Protein AF-A0A838JBS8-F1 (afdb_monomer_lite)

Secondary structure (DSSP, 8-state):
-HHHHHHHHHTTT--HHHHHHHHHHHHHHHHHTTS----HHHHHHHHT--HHHHHHHHTTT-PPPPPP--S----HHHHHHS---TTS---TTSS-------PPP-

Structure (mmCIF, N/CA/C/O backbone):
data_AF-A0A838JBS8-F1
#
_entry.id   AF-A0A838JBS8-F1
#
loop_
_atom_site.group_PDB
_atom_site.id
_atom_site.type_symbol
_atom_site.label_atom_id
_atom_site.label_alt_id
_atom_site.label_comp_id
_atom_site.label_asym_id
_atom_site.label_entity_id
_atom_site.label_seq_id
_atom_site.pdbx_PDB_ins_code
_atom_site.Cartn_x
_atom_site.Cartn_y
_atom_site.Cartn_z
_atom_site.occupancy
_atom_site.B_iso_or_equiv
_atom_site.auth_seq_id
_atom_site.auth_comp_id
_atom_site.auth_asym_id
_atom_site.auth_atom_id
_atom_site.pdbx_PDB_model_num
ATOM 1 N N . MET A 1 1 ? 5.897 5.050 -13.327 1.00 56.44 1 MET A N 1
ATOM 2 C CA . MET A 1 1 ? 5.250 5.576 -12.100 1.00 56.44 1 MET A CA 1
ATOM 3 C C . MET A 1 1 ? 4.052 4.725 -11.682 1.00 56.44 1 MET A C 1
ATOM 5 O O . MET A 1 1 ? 3.853 4.548 -10.486 1.00 56.44 1 MET A O 1
ATOM 9 N N . ASP A 1 2 ? 3.336 4.108 -12.627 1.00 79.56 2 ASP A N 1
ATOM 10 C CA . ASP A 1 2 ? 2.157 3.279 -12.328 1.00 79.56 2 ASP A CA 1
ATOM 11 C C . ASP A 1 2 ? 2.446 2.028 -11.494 1.00 79.56 2 ASP A C 1
ATOM 13 O O . ASP A 1 2 ? 1.646 1.683 -10.632 1.00 79.56 2 ASP A O 1
ATOM 17 N N . ALA A 1 3 ? 3.604 1.385 -11.669 1.00 90.00 3 ALA A N 1
ATOM 18 C CA . ALA A 1 3 ? 3.947 0.167 -10.930 1.00 90.00 3 ALA A CA 1
ATOM 19 C C . ALA A 1 3 ? 3.957 0.350 -9.398 1.00 90.00 3 ALA A C 1
ATOM 21 O O . ALA A 1 3 ? 3.448 -0.500 -8.670 1.00 90.00 3 ALA A O 1
ATOM 22 N N . LEU A 1 4 ? 4.477 1.481 -8.897 1.00 92.12 4 LEU A N 1
ATOM 23 C CA . LEU A 1 4 ? 4.472 1.782 -7.460 1.00 92.12 4 LEU A CA 1
ATOM 24 C C . LEU A 1 4 ? 3.041 1.971 -6.939 1.00 92.12 4 LEU A C 1
ATOM 26 O O . LEU A 1 4 ? 2.705 1.494 -5.858 1.00 92.12 4 LEU A O 1
ATOM 30 N N . VAL A 1 5 ? 2.194 2.652 -7.714 1.00 92.00 5 VAL A N 1
ATOM 31 C CA . VAL A 1 5 ? 0.784 2.883 -7.374 1.00 92.00 5 VAL A CA 1
ATOM 32 C C . VAL A 1 5 ? -0.001 1.570 -7.404 1.00 92.00 5 VAL A C 1
ATOM 34 O O . VAL A 1 5 ? -0.803 1.329 -6.507 1.00 92.00 5 VAL A O 1
ATOM 37 N N . GLN A 1 6 ? 0.254 0.699 -8.382 1.00 92.00 6 GLN A N 1
ATOM 38 C CA . GLN A 1 6 ? -0.362 -0.626 -8.483 1.00 92.00 6 GLN A CA 1
ATOM 39 C C . GLN A 1 6 ? 0.015 -1.514 -7.294 1.00 92.00 6 GLN A C 1
ATOM 41 O O . GLN A 1 6 ? -0.877 -2.029 -6.622 1.00 92.00 6 GLN A O 1
ATOM 46 N N . ALA A 1 7 ? 1.306 -1.613 -6.960 1.00 92.31 7 ALA A N 1
ATOM 47 C CA . ALA A 1 7 ? 1.761 -2.353 -5.782 1.00 92.31 7 ALA A CA 1
ATOM 48 C C . ALA A 1 7 ? 1.168 -1.775 -4.483 1.00 92.31 7 ALA A C 1
ATOM 50 O O . ALA A 1 7 ? 0.698 -2.505 -3.611 1.00 92.31 7 ALA A O 1
ATOM 51 N N . TRP A 1 8 ? 1.113 -0.448 -4.358 1.00 93.06 8 TRP A N 1
ATOM 52 C CA . TRP A 1 8 ? 0.511 0.207 -3.198 1.00 93.06 8 TRP A CA 1
ATOM 53 C C . TRP A 1 8 ? -1.001 -0.048 -3.084 1.00 93.06 8 TRP A C 1
ATOM 55 O O . TRP A 1 8 ? -1.499 -0.288 -1.982 1.00 93.06 8 TRP A O 1
ATOM 65 N N . ASN A 1 9 ? -1.727 -0.054 -4.205 1.00 91.00 9 ASN A N 1
ATOM 66 C CA . ASN A 1 9 ? -3.148 -0.403 -4.252 1.00 91.00 9 ASN A CA 1
ATOM 67 C C . ASN A 1 9 ? -3.385 -1.874 -3.888 1.00 91.00 9 ASN A C 1
ATOM 69 O O . ASN A 1 9 ? -4.268 -2.146 -3.079 1.00 91.00 9 ASN A O 1
ATOM 73 N N . ALA A 1 10 ? -2.566 -2.795 -4.406 1.00 90.88 10 ALA A N 1
ATOM 74 C CA . ALA A 1 10 ? -2.623 -4.215 -4.056 1.00 90.88 10 ALA A CA 1
ATOM 75 C C . ALA A 1 10 ? -2.378 -4.457 -2.554 1.00 90.88 10 ALA A C 1
ATOM 77 O O . ALA A 1 10 ? -2.952 -5.367 -1.965 1.00 90.88 10 ALA A O 1
ATOM 78 N N . ASN A 1 11 ? -1.589 -3.596 -1.901 1.00 89.56 11 ASN A N 1
ATOM 79 C CA . ASN A 1 11 ? -1.373 -3.613 -0.452 1.00 89.56 11 ASN A CA 1
ATOM 80 C C . ASN A 1 11 ? -2.366 -2.724 0.330 1.00 89.56 11 ASN A C 1
ATOM 82 O O . ASN A 1 11 ? -2.017 -2.144 1.364 1.00 89.56 11 ASN A O 1
ATOM 86 N N . ASN A 1 12 ? -3.599 -2.560 -0.161 1.00 88.19 12 ASN A N 1
ATOM 87 C CA . ASN A 1 12 ? -4.674 -1.809 0.504 1.00 88.19 12 ASN A CA 1
ATOM 88 C C . ASN A 1 12 ? -4.308 -0.368 0.891 1.00 88.19 12 ASN A C 1
ATOM 90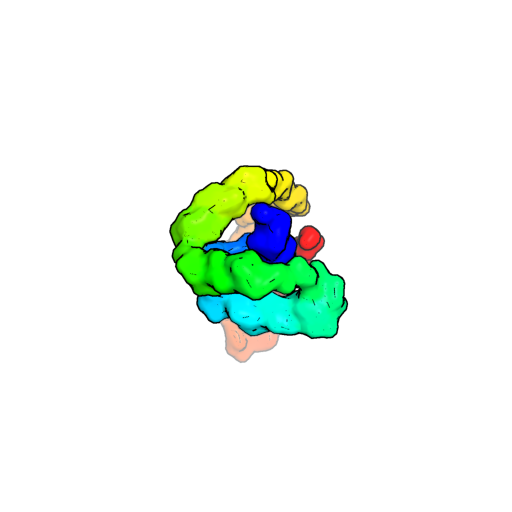 O O . ASN A 1 12 ? -4.825 0.180 1.868 1.00 88.19 12 ASN A O 1
ATOM 94 N N . ARG A 1 13 ? -3.399 0.261 0.138 1.00 86.25 13 ARG A N 1
ATOM 95 C CA . ARG A 1 13 ? -2.934 1.632 0.376 1.00 86.25 13 ARG A CA 1
ATOM 96 C C . ARG A 1 13 ? -2.332 1.856 1.774 1.00 86.25 13 ARG A C 1
ATOM 98 O O . ARG A 1 13 ? -2.379 2.974 2.295 1.00 86.25 13 ARG A O 1
ATOM 105 N N . LYS A 1 14 ? -1.735 0.820 2.384 1.00 84.94 14 LYS A N 1
ATOM 106 C CA . LYS A 1 14 ? -1.025 0.917 3.676 1.00 84.94 14 LYS A CA 1
ATOM 107 C C . LYS A 1 14 ? 0.124 1.934 3.632 1.00 84.94 14 LYS A C 1
ATOM 109 O O . LYS A 1 14 ? 0.558 2.378 2.566 1.00 84.94 14 LYS A O 1
ATOM 114 N N . CYS A 1 15 ? 0.626 2.337 4.799 1.00 88.44 15 CYS A N 1
ATOM 115 C CA . CYS A 1 15 ? 1.742 3.278 4.872 1.00 88.44 15 CYS A CA 1
ATOM 116 C C . CYS A 1 15 ? 2.998 2.707 4.187 1.00 88.44 15 CYS A C 1
ATOM 118 O O . CYS A 1 15 ? 3.263 1.503 4.215 1.00 88.44 15 CYS A O 1
ATOM 120 N N . THR A 1 16 ? 3.798 3.579 3.573 1.00 91.75 16 THR A N 1
ATOM 121 C CA . THR A 1 16 ? 4.986 3.152 2.813 1.00 91.75 16 THR A CA 1
ATOM 122 C C . THR A 1 16 ? 6.061 2.533 3.694 1.00 91.75 16 THR A C 1
ATOM 124 O O . THR A 1 16 ? 6.796 1.668 3.237 1.00 91.75 16 THR A O 1
ATOM 127 N N . LYS A 1 17 ? 6.112 2.904 4.978 1.00 92.56 17 LYS A N 1
ATOM 128 C CA . LYS A 1 17 ? 6.991 2.273 5.971 1.00 92.56 17 LYS A CA 1
ATOM 129 C C . LYS A 1 17 ? 6.733 0.768 6.111 1.00 92.56 17 LYS A C 1
ATOM 131 O O . LYS A 1 17 ? 7.686 0.027 6.304 1.00 92.56 17 LYS A O 1
ATOM 136 N N . CYS A 1 18 ? 5.481 0.324 5.977 1.00 90.31 18 CYS A N 1
ATOM 137 C CA . CYS A 1 18 ? 5.134 -1.100 5.950 1.00 90.31 18 CYS A CA 1
ATOM 138 C C . CYS A 1 18 ? 5.245 -1.702 4.544 1.00 90.31 18 CYS A C 1
ATOM 140 O O . CYS A 1 18 ? 5.527 -2.888 4.414 1.00 90.31 18 CYS A O 1
ATOM 142 N N . LEU A 1 19 ? 5.016 -0.905 3.494 1.00 92.06 19 LEU A N 1
ATOM 143 C CA . LEU A 1 19 ? 5.115 -1.371 2.109 1.00 92.06 19 LEU A CA 1
ATOM 144 C C . LEU A 1 19 ? 6.554 -1.722 1.720 1.00 92.06 19 LEU A C 1
ATOM 146 O O . LEU A 1 19 ? 6.763 -2.794 1.174 1.00 92.06 19 LEU A O 1
ATOM 150 N N . ILE A 1 20 ? 7.525 -0.837 1.977 1.00 93.94 20 ILE A N 1
ATOM 151 C CA . ILE A 1 20 ? 8.899 -0.984 1.465 1.00 93.94 20 ILE A CA 1
ATOM 152 C C . ILE A 1 20 ? 9.564 -2.300 1.903 1.00 93.94 20 ILE A C 1
ATOM 154 O O . ILE A 1 20 ? 10.062 -3.001 1.027 1.00 93.94 20 ILE A O 1
ATOM 158 N N . PRO A 1 21 ? 9.530 -2.709 3.188 1.00 93.75 21 PRO A N 1
ATOM 159 C CA . PRO A 1 21 ? 10.121 -3.985 3.603 1.00 93.75 21 PRO A CA 1
ATOM 160 C C . PRO A 1 21 ? 9.450 -5.207 2.964 1.00 93.75 21 PRO A C 1
ATOM 162 O O . PRO A 1 21 ? 10.099 -6.223 2.746 1.00 93.75 21 PRO A O 1
ATOM 165 N N . TYR A 1 22 ? 8.154 -5.110 2.661 1.00 93.62 22 TYR A N 1
ATOM 166 C CA . TYR A 1 22 ? 7.370 -6.189 2.057 1.00 93.62 22 TYR A CA 1
ATOM 167 C C . TYR A 1 22 ? 7.369 -6.153 0.519 1.00 93.62 22 TYR A C 1
ATOM 169 O O . TYR A 1 22 ? 6.880 -7.073 -0.137 1.00 93.62 22 TYR A O 1
ATOM 177 N N . LEU A 1 23 ? 7.925 -5.097 -0.075 1.00 93.38 23 LEU A N 1
ATOM 178 C CA . LEU A 1 23 ? 7.863 -4.852 -1.507 1.00 93.38 23 LEU A CA 1
ATOM 179 C C . LEU A 1 23 ? 8.453 -5.998 -2.349 1.00 93.38 23 LEU A C 1
ATOM 181 O O . LEU A 1 23 ? 7.790 -6.356 -3.317 1.00 93.38 23 LEU A O 1
ATOM 185 N N . PRO A 1 24 ? 9.596 -6.634 -2.002 1.00 94.62 24 PRO A N 1
ATOM 186 C CA . PRO A 1 24 ? 10.121 -7.755 -2.785 1.00 94.62 24 PRO A CA 1
ATOM 187 C C . PRO A 1 24 ? 9.111 -8.899 -2.937 1.00 94.62 24 PRO A C 1
ATOM 189 O O . PRO A 1 24 ? 8.766 -9.274 -4.054 1.00 94.62 24 PRO A O 1
ATOM 192 N N . THR A 1 25 ? 8.558 -9.380 -1.819 1.00 95.50 25 THR A N 1
ATOM 193 C CA . THR A 1 25 ? 7.567 -10.467 -1.807 1.00 95.50 25 THR A CA 1
ATOM 194 C C . THR A 1 25 ? 6.294 -10.091 -2.559 1.00 95.50 25 THR A C 1
ATOM 196 O O . THR A 1 25 ? 5.697 -10.922 -3.243 1.00 95.50 25 THR A O 1
ATOM 199 N N . LEU A 1 26 ? 5.865 -8.834 -2.437 1.00 94.19 26 LEU A N 1
ATOM 200 C CA . LEU A 1 26 ? 4.685 -8.343 -3.131 1.00 94.19 26 LEU A CA 1
ATOM 201 C C . LEU A 1 26 ? 4.891 -8.312 -4.651 1.00 94.19 26 LEU A C 1
ATOM 203 O O . LEU A 1 26 ? 4.004 -8.750 -5.378 1.00 94.19 26 LEU A O 1
ATOM 207 N N . LEU A 1 27 ? 6.040 -7.823 -5.130 1.00 94.44 27 LEU A N 1
ATOM 208 C CA . LEU A 1 27 ? 6.347 -7.779 -6.563 1.00 94.44 27 LEU A CA 1
ATOM 209 C C . LEU A 1 27 ? 6.406 -9.189 -7.164 1.00 94.44 27 LEU A C 1
ATOM 211 O O . LEU A 1 27 ? 5.776 -9.417 -8.192 1.00 94.44 27 LEU A O 1
ATOM 215 N N . ASP A 1 28 ? 7.052 -10.138 -6.477 1.00 94.56 28 ASP A N 1
ATOM 216 C CA . ASP A 1 28 ? 7.099 -11.547 -6.899 1.00 94.56 28 ASP A CA 1
ATOM 217 C C . ASP A 1 28 ? 5.703 -12.157 -7.061 1.00 94.56 28 ASP A C 1
ATOM 219 O O . ASP A 1 28 ? 5.423 -12.868 -8.026 1.00 94.56 28 ASP A O 1
ATOM 223 N N . SER A 1 29 ? 4.812 -11.886 -6.105 1.00 95.19 29 SER A N 1
ATOM 224 C CA . SER A 1 29 ? 3.434 -12.376 -6.142 1.00 95.19 29 SER A CA 1
ATOM 225 C C . SER A 1 29 ? 2.644 -11.749 -7.295 1.00 95.19 29 SER A C 1
ATOM 227 O O . SER A 1 29 ? 1.950 -12.446 -8.036 1.00 95.19 29 SER A O 1
ATOM 229 N N . LEU A 1 30 ? 2.784 -10.435 -7.491 1.00 94.12 30 LEU A N 1
ATOM 230 C CA . LEU A 1 30 ? 2.078 -9.710 -8.546 1.00 94.12 30 LEU A CA 1
ATOM 231 C C . LEU A 1 30 ? 2.521 -10.142 -9.948 1.00 94.12 30 LEU A C 1
ATOM 233 O O . LEU A 1 30 ? 1.667 -10.294 -10.819 1.00 94.12 30 LEU A O 1
ATOM 237 N N . GLU A 1 31 ? 3.813 -10.381 -10.167 1.00 94.00 31 GLU A N 1
ATOM 238 C CA . GLU A 1 31 ? 4.320 -10.899 -11.443 1.00 94.00 31 GLU A CA 1
ATOM 239 C C . GLU A 1 31 ? 3.887 -12.345 -11.681 1.00 94.00 31 GLU A C 1
ATOM 241 O O . GLU A 1 31 ? 3.406 -12.673 -12.764 1.00 94.00 31 GLU A O 1
ATOM 246 N N . ARG A 1 32 ? 3.968 -13.205 -10.654 1.00 95.00 32 ARG A N 1
ATOM 247 C CA . ARG A 1 32 ? 3.533 -14.609 -10.747 1.00 95.00 32 ARG A CA 1
ATOM 248 C C . ARG A 1 32 ? 2.070 -14.742 -11.162 1.00 95.00 32 ARG A C 1
ATOM 250 O O . ARG A 1 32 ? 1.723 -15.663 -11.894 1.00 95.00 32 ARG A O 1
ATOM 257 N N . HIS A 1 33 ? 1.218 -13.843 -10.682 1.00 93.62 33 HIS A N 1
ATOM 258 C CA . HIS A 1 33 ? -0.206 -13.826 -11.006 1.00 93.62 33 HIS A CA 1
ATOM 259 C C . HIS A 1 33 ? -0.546 -12.954 -12.229 1.00 93.62 33 HIS A C 1
ATOM 261 O O . HIS A 1 33 ? -1.721 -12.785 -12.545 1.00 93.62 33 HIS A O 1
ATOM 267 N N . GLY A 1 34 ? 0.455 -12.408 -12.931 1.00 91.12 34 GLY A N 1
ATOM 268 C CA . GLY A 1 34 ? 0.262 -11.600 -14.140 1.00 91.12 34 GLY A CA 1
ATOM 269 C C . GLY A 1 34 ? -0.373 -10.227 -13.892 1.00 91.12 34 GLY A C 1
ATOM 270 O O . GLY A 1 34 ? -0.799 -9.564 -14.836 1.00 91.12 34 GLY A O 1
ATOM 271 N N . HIS A 1 35 ? -0.443 -9.779 -12.636 1.00 90.00 35 HIS A N 1
ATOM 272 C CA . HIS A 1 35 ? -0.983 -8.472 -12.258 1.00 90.00 35 HIS A CA 1
ATOM 273 C C . HIS A 1 35 ? -0.007 -7.324 -12.523 1.00 90.00 35 HIS A C 1
ATOM 275 O O . HIS A 1 35 ? -0.425 -6.169 -12.570 1.00 90.00 35 HIS A O 1
ATOM 281 N N . LEU A 1 36 ? 1.283 -7.624 -12.677 1.00 91.06 36 LEU A N 1
ATOM 282 C CA . LEU A 1 36 ? 2.321 -6.636 -12.933 1.00 91.06 36 LEU A CA 1
ATOM 283 C C . LEU A 1 36 ? 3.372 -7.219 -13.879 1.00 91.06 36 LEU A C 1
ATOM 285 O O . LEU A 1 36 ? 3.758 -8.371 -13.736 1.00 91.06 36 LEU A O 1
ATOM 289 N N . HIS A 1 37 ? 3.846 -6.407 -14.823 1.00 90.81 37 HIS A N 1
ATOM 290 C CA . HIS A 1 37 ? 4.970 -6.745 -15.694 1.00 90.81 37 HIS A CA 1
ATOM 291 C C . HIS A 1 37 ? 6.034 -5.664 -15.525 1.00 90.81 37 HIS A C 1
ATOM 293 O O . HIS A 1 37 ? 5.808 -4.508 -15.893 1.00 90.81 37 HIS A O 1
ATOM 299 N N . LEU A 1 38 ? 7.168 -6.018 -14.921 1.00 90.19 38 LEU A N 1
ATOM 300 C CA . LEU A 1 38 ? 8.275 -5.093 -14.697 1.00 90.19 38 LEU A CA 1
ATOM 301 C C . LEU A 1 38 ? 9.458 -5.442 -15.588 1.00 90.19 38 LEU A C 1
ATOM 303 O O . LEU A 1 38 ? 9.765 -6.603 -15.828 1.00 90.19 38 LEU A O 1
ATOM 307 N N . THR A 1 39 ? 10.156 -4.406 -16.041 1.00 92.94 39 THR A N 1
ATOM 308 C CA . THR A 1 39 ? 11.526 -4.555 -16.531 1.00 92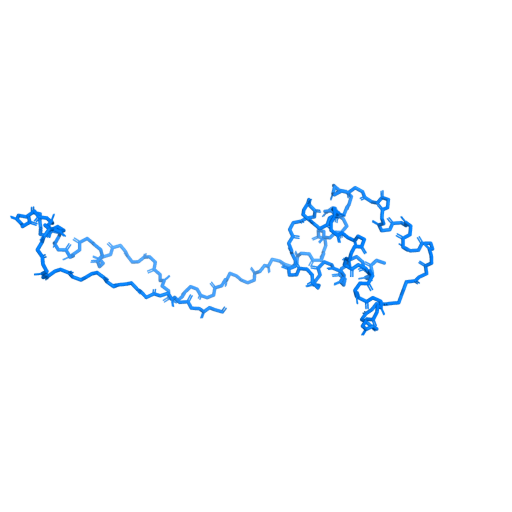.94 39 THR A CA 1
ATOM 309 C C . THR A 1 39 ? 12.484 -4.628 -15.343 1.00 92.94 39 THR A C 1
ATOM 311 O O . THR A 1 39 ? 12.198 -4.068 -14.277 1.00 92.94 39 THR A O 1
ATOM 314 N N . ASP A 1 40 ? 13.655 -5.237 -15.534 1.00 91.12 40 ASP A N 1
ATOM 315 C CA . ASP A 1 40 ? 14.680 -5.331 -14.484 1.00 91.12 40 ASP A CA 1
ATOM 316 C C . ASP A 1 40 ? 15.056 -3.955 -13.921 1.00 91.12 40 ASP A C 1
ATOM 318 O O . ASP A 1 40 ? 15.127 -3.769 -12.707 1.00 91.12 40 ASP A O 1
ATOM 322 N N . ALA A 1 41 ? 15.183 -2.945 -14.788 1.00 92.19 41 ALA A N 1
ATOM 323 C CA . ALA A 1 41 ? 15.457 -1.572 -14.370 1.00 92.19 41 ALA A CA 1
ATOM 324 C C . ALA A 1 41 ? 14.357 -1.010 -13.448 1.00 92.19 41 ALA A C 1
ATOM 326 O O . ALA A 1 41 ? 14.652 -0.407 -12.413 1.00 92.19 41 ALA A O 1
ATOM 327 N N . CYS A 1 42 ? 13.078 -1.226 -13.783 1.00 91.31 42 CYS A N 1
ATOM 328 C CA . CYS A 1 42 ? 11.966 -0.801 -12.933 1.00 91.31 42 CYS A CA 1
ATOM 329 C C . CYS A 1 42 ? 11.954 -1.540 -11.593 1.00 91.31 42 CYS A C 1
ATOM 331 O O . CYS A 1 42 ? 11.718 -0.913 -10.558 1.00 91.31 42 CYS A O 1
ATOM 333 N N . ARG A 1 43 ? 12.238 -2.844 -11.599 1.00 92.94 43 ARG A N 1
ATOM 334 C CA . ARG A 1 43 ? 12.325 -3.656 -10.385 1.00 92.94 43 ARG A CA 1
ATOM 335 C C . ARG A 1 43 ? 13.418 -3.141 -9.454 1.00 92.94 43 ARG A C 1
ATOM 337 O O . ARG A 1 43 ? 13.140 -2.867 -8.288 1.00 92.94 43 ARG A O 1
ATOM 344 N N . THR A 1 44 ? 14.628 -2.934 -9.968 1.00 93.69 44 THR A N 1
ATOM 345 C CA . THR A 1 44 ? 15.748 -2.400 -9.185 1.00 93.69 44 THR A CA 1
ATOM 346 C C . THR A 1 44 ? 15.406 -1.041 -8.586 1.00 93.69 44 THR A C 1
ATOM 348 O O . THR A 1 44 ? 15.613 -0.837 -7.393 1.00 93.69 44 THR A O 1
ATOM 351 N N . HIS A 1 45 ? 14.806 -0.139 -9.368 1.00 92.75 45 HIS A N 1
ATOM 352 C CA . HIS A 1 45 ? 14.390 1.172 -8.868 1.00 92.75 45 HIS A CA 1
ATOM 353 C C . HIS A 1 45 ? 13.330 1.103 -7.764 1.00 92.75 45 HIS A C 1
ATOM 355 O O . HIS A 1 45 ? 13.377 1.904 -6.830 1.00 92.75 45 HIS A O 1
ATOM 361 N N . LEU A 1 46 ? 12.371 0.177 -7.855 1.00 92.50 46 LEU A N 1
ATOM 362 C CA . LEU A 1 46 ? 11.360 -0.020 -6.814 1.00 92.50 46 LEU A CA 1
ATOM 363 C C . LEU A 1 46 ? 11.986 -0.556 -5.523 1.00 92.50 46 LEU A C 1
ATOM 365 O O . LEU A 1 46 ? 11.675 -0.057 -4.444 1.00 92.50 46 LEU A O 1
ATOM 369 N N . LEU A 1 47 ? 12.898 -1.522 -5.638 1.00 93.62 47 LEU A N 1
ATOM 370 C CA . LEU A 1 47 ? 13.556 -2.155 -4.495 1.00 93.62 47 LEU A CA 1
ATOM 371 C C . LEU A 1 47 ? 14.611 -1.263 -3.825 1.00 93.62 47 LEU A C 1
ATOM 373 O O . LEU A 1 47 ? 14.826 -1.377 -2.622 1.00 93.62 47 LEU A O 1
ATOM 377 N N . SER A 1 48 ? 15.238 -0.342 -4.563 1.00 94.50 48 SER A N 1
ATOM 378 C CA . SER A 1 48 ? 16.205 0.618 -4.009 1.00 94.50 48 SER A CA 1
ATOM 379 C C . SER A 1 48 ? 15.548 1.836 -3.348 1.00 94.50 48 SER A C 1
ATOM 381 O O . SER A 1 48 ? 16.235 2.717 -2.828 1.00 94.50 48 SER A O 1
ATOM 383 N N . MET A 1 49 ? 14.224 1.964 -3.436 1.00 92.88 49 MET A N 1
ATOM 384 C CA . MET A 1 49 ? 13.511 3.163 -3.016 1.00 92.88 49 MET A CA 1
ATOM 385 C C . MET A 1 49 ? 13.326 3.217 -1.498 1.00 92.88 49 MET A C 1
ATOM 387 O O . MET A 1 49 ? 12.870 2.266 -0.870 1.00 92.88 49 MET A O 1
ATOM 391 N N . SER A 1 50 ? 13.597 4.377 -0.894 1.00 94.19 50 SER A N 1
ATOM 392 C CA . SER A 1 50 ? 13.278 4.604 0.518 1.00 94.19 50 SER A CA 1
ATOM 393 C C . SER A 1 50 ? 11.784 4.866 0.734 1.00 94.19 50 SER A C 1
ATOM 395 O O . SER A 1 50 ? 11.085 5.386 -0.143 1.00 94.19 50 SER A O 1
ATOM 397 N N . SER A 1 51 ? 11.295 4.594 1.947 1.00 93.00 51 SER A N 1
ATOM 398 C CA . SER A 1 51 ? 9.901 4.869 2.335 1.00 93.00 51 SER A CA 1
ATOM 399 C C . SER A 1 51 ? 9.529 6.344 2.183 1.00 93.00 51 SER A C 1
ATOM 401 O O . SER A 1 51 ? 8.455 6.654 1.675 1.00 93.00 51 SER A O 1
ATOM 403 N N . ALA A 1 52 ? 10.439 7.262 2.522 1.00 94.06 52 ALA A N 1
ATOM 404 C CA . ALA A 1 52 ? 10.230 8.700 2.365 1.00 94.06 52 ALA A CA 1
ATOM 405 C C . ALA A 1 52 ? 10.087 9.125 0.892 1.00 94.06 52 ALA A C 1
ATOM 407 O O . ALA A 1 52 ? 9.302 10.018 0.567 1.00 94.06 52 ALA A O 1
ATOM 408 N N . THR A 1 53 ? 10.837 8.502 -0.019 1.00 93.75 53 THR A N 1
ATOM 409 C CA . THR A 1 53 ? 10.698 8.761 -1.458 1.00 93.75 53 THR A CA 1
ATOM 410 C C . THR A 1 53 ? 9.389 8.190 -1.986 1.00 93.75 53 THR A C 1
ATOM 412 O O . THR A 1 53 ? 8.639 8.929 -2.622 1.00 93.75 53 THR A O 1
ATOM 415 N N . ALA A 1 54 ? 9.050 6.948 -1.634 1.00 92.62 54 ALA A N 1
ATOM 416 C CA . ALA A 1 54 ? 7.765 6.355 -1.996 1.00 92.62 54 ALA A CA 1
ATOM 417 C C . ALA A 1 54 ? 6.580 7.196 -1.486 1.00 92.62 54 ALA A C 1
ATOM 419 O O . ALA A 1 54 ? 5.629 7.432 -2.226 1.00 92.62 54 ALA A O 1
ATOM 420 N N . ASP A 1 55 ? 6.653 7.726 -0.261 1.00 92.12 55 ASP A N 1
ATOM 421 C CA . ASP A 1 55 ? 5.603 8.579 0.306 1.00 92.12 55 ASP A CA 1
ATOM 422 C C . ASP A 1 55 ? 5.400 9.880 -0.467 1.00 92.12 55 ASP A C 1
ATOM 424 O O . ASP A 1 55 ? 4.258 10.317 -0.633 1.00 92.12 55 ASP A O 1
ATOM 428 N N . ARG A 1 56 ? 6.492 10.501 -0.929 1.00 92.38 56 ARG A N 1
ATOM 429 C CA . ARG A 1 56 ? 6.435 11.714 -1.753 1.00 92.38 56 ARG A CA 1
ATOM 430 C C . ARG A 1 56 ? 5.804 11.425 -3.113 1.00 92.38 56 ARG A C 1
ATOM 432 O O . ARG A 1 56 ? 4.926 12.178 -3.520 1.00 92.38 56 ARG A O 1
ATOM 439 N N . LEU A 1 57 ? 6.195 10.329 -3.770 1.00 91.81 57 LEU A N 1
ATOM 440 C CA . LEU A 1 57 ? 5.657 9.936 -5.080 1.00 91.81 57 LEU A CA 1
ATOM 441 C C . LEU A 1 57 ? 4.171 9.557 -4.999 1.00 91.81 57 LEU A C 1
ATOM 443 O O . LEU A 1 57 ? 3.378 9.972 -5.838 1.00 91.81 57 LEU A O 1
ATOM 447 N N . LEU A 1 58 ? 3.771 8.835 -3.950 1.00 91.81 58 LEU A N 1
ATOM 448 C CA . LEU A 1 58 ? 2.383 8.418 -3.735 1.00 91.81 58 LEU A CA 1
ATOM 449 C C . LEU A 1 58 ? 1.474 9.545 -3.234 1.00 91.81 58 LEU A C 1
ATOM 451 O O . LEU A 1 58 ? 0.256 9.375 -3.200 1.00 91.81 58 LEU A O 1
ATOM 455 N N . ARG A 1 59 ? 2.025 10.700 -2.836 1.00 89.06 59 ARG A N 1
ATOM 456 C CA . ARG A 1 59 ? 1.233 11.825 -2.319 1.00 89.06 59 ARG A CA 1
ATOM 457 C C . ARG A 1 59 ? 0.207 12.320 -3.337 1.00 89.06 59 ARG A C 1
ATOM 459 O O . ARG A 1 59 ? -0.923 12.576 -2.944 1.00 89.06 59 ARG A O 1
ATOM 466 N N . ALA A 1 60 ? 0.570 12.394 -4.616 1.00 84.69 60 ALA A N 1
ATOM 467 C CA . ALA A 1 60 ? -0.354 12.798 -5.677 1.00 84.69 60 ALA A CA 1
ATOM 468 C C . ALA A 1 60 ? -1.476 11.766 -5.912 1.00 84.69 60 ALA A C 1
ATOM 470 O O . ALA A 1 60 ? -2.590 12.131 -6.268 1.00 84.69 60 ALA A O 1
ATOM 471 N N . SER A 1 61 ? -1.204 10.480 -5.666 1.00 86.31 61 SER A N 1
ATOM 472 C CA . SER A 1 61 ? -2.171 9.381 -5.814 1.00 86.31 61 SER A CA 1
ATOM 473 C C . SER A 1 61 ? -3.066 9.179 -4.587 1.00 86.31 61 SER A C 1
ATOM 475 O O . SER A 1 61 ? -4.035 8.421 -4.642 1.00 86.31 61 SER A O 1
ATOM 477 N N . ARG A 1 62 ? -2.761 9.838 -3.463 1.00 84.00 62 ARG A N 1
ATOM 478 C CA . ARG A 1 62 ? -3.608 9.859 -2.268 1.00 84.00 62 ARG A CA 1
ATOM 479 C C . ARG A 1 62 ? -4.751 10.843 -2.489 1.00 84.00 62 ARG A C 1
ATOM 481 O O . ARG A 1 62 ? -4.714 11.969 -2.008 1.00 84.00 62 ARG A O 1
ATOM 488 N N . THR A 1 63 ? -5.790 10.408 -3.193 1.00 74.44 63 THR A N 1
ATOM 489 C CA . THR A 1 63 ? -7.079 11.104 -3.139 1.00 74.44 63 THR A CA 1
ATOM 490 C C . THR A 1 63 ? -7.557 11.076 -1.683 1.00 74.44 63 THR A C 1
ATOM 492 O O . THR A 1 63 ? -7.526 9.995 -1.076 1.00 74.44 63 THR A O 1
ATOM 495 N N . PRO A 1 64 ? -7.966 12.207 -1.078 1.00 66.69 64 PRO A N 1
ATOM 496 C CA . PRO A 1 64 ? -8.584 12.169 0.239 1.00 66.69 64 PRO A CA 1
ATOM 497 C C . PRO A 1 64 ? -9.763 11.198 0.177 1.00 66.69 64 PRO A C 1
ATOM 499 O O . PRO A 1 64 ? -10.587 11.275 -0.736 1.00 66.69 64 PRO A O 1
ATOM 502 N N . ARG A 1 65 ? -9.816 10.239 1.112 1.00 61.91 65 ARG A N 1
ATOM 503 C CA . ARG A 1 65 ? -11.016 9.414 1.264 1.00 61.91 65 ARG A CA 1
ATOM 504 C C . ARG A 1 65 ? -12.176 10.388 1.455 1.00 61.91 65 ARG A C 1
ATOM 506 O O . ARG A 1 65 ? -12.106 11.254 2.330 1.00 61.91 65 ARG A O 1
ATOM 513 N N . LEU A 1 66 ? -13.230 10.232 0.653 1.00 61.28 66 LEU A N 1
ATOM 514 C CA . LEU A 1 66 ? -14.551 10.684 1.072 1.00 61.28 66 LEU A CA 1
ATOM 515 C C . LEU A 1 66 ? -14.714 10.144 2.493 1.00 61.28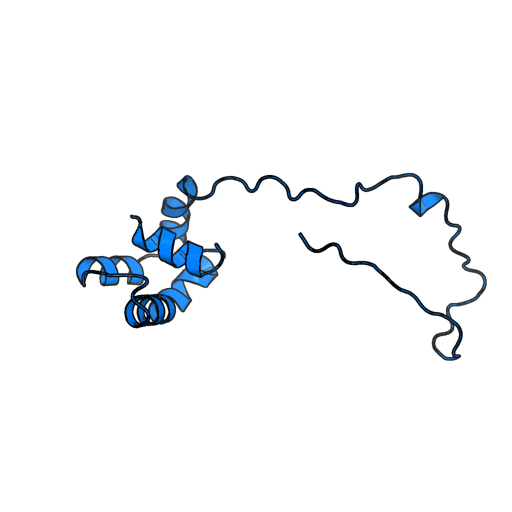 66 LEU A C 1
ATOM 517 O O . LEU A 1 66 ? -14.489 8.949 2.710 1.00 61.28 66 LEU A O 1
ATOM 521 N N . HIS A 1 67 ? -14.939 11.031 3.465 1.00 59.09 67 HIS A N 1
ATOM 522 C CA . HIS A 1 67 ? -15.175 10.596 4.837 1.00 59.09 67 HIS A CA 1
ATOM 523 C C . HIS A 1 67 ? -16.222 9.489 4.765 1.00 59.09 67 HIS A C 1
ATOM 525 O O . HIS A 1 67 ? -17.242 9.666 4.093 1.00 59.09 67 HIS A O 1
ATOM 531 N N . GLY A 1 68 ? -15.921 8.330 5.362 1.00 60.34 68 GLY A N 1
ATOM 532 C CA . GLY A 1 68 ? -16.883 7.238 5.411 1.00 60.34 68 GLY A CA 1
ATOM 533 C C . GLY A 1 68 ? -18.199 7.808 5.918 1.00 60.34 68 GLY A C 1
ATOM 534 O O . GLY A 1 68 ? -18.194 8.637 6.833 1.00 60.34 68 GLY A O 1
ATOM 535 N N . ILE A 1 69 ? -19.303 7.442 5.269 1.00 57.50 69 ILE A N 1
ATOM 536 C CA . ILE A 1 69 ? -20.628 7.861 5.707 1.00 57.50 69 ILE A CA 1
ATOM 537 C C . ILE A 1 69 ? -20.794 7.256 7.099 1.00 57.50 69 ILE A C 1
ATOM 539 O O . ILE A 1 69 ? -21.054 6.064 7.237 1.00 57.50 69 ILE A O 1
ATOM 543 N N . SER A 1 70 ? -20.539 8.050 8.137 1.00 62.69 70 SER A N 1
ATOM 544 C CA . SER A 1 70 ? -20.741 7.603 9.504 1.00 62.69 70 SER A CA 1
ATOM 545 C C . SER A 1 70 ? -22.235 7.370 9.659 1.00 62.69 70 SER A C 1
ATOM 547 O O . SER A 1 70 ? -23.019 8.319 9.581 1.00 62.69 70 SER A O 1
ATOM 549 N N . THR A 1 71 ? -22.642 6.114 9.830 1.00 62.69 71 THR A N 1
ATOM 550 C CA . THR A 1 71 ? -24.046 5.762 10.091 1.00 62.69 71 THR A CA 1
ATOM 551 C C . THR A 1 71 ? -24.491 6.282 11.454 1.00 62.69 71 THR A C 1
ATOM 553 O O . THR A 1 71 ? -25.672 6.546 11.669 1.00 62.69 71 THR A O 1
ATOM 556 N N . THR A 1 72 ? -23.537 6.505 12.358 1.00 65.00 72 THR A N 1
ATOM 557 C CA . THR A 1 72 ? -23.757 7.097 13.670 1.00 65.00 72 THR A CA 1
ATOM 558 C C . THR A 1 72 ? -23.185 8.514 13.700 1.00 65.00 72 THR A C 1
ATOM 560 O O . THR A 1 72 ? -22.001 8.760 13.471 1.00 65.00 72 THR A O 1
ATOM 563 N N . ARG A 1 73 ? -24.040 9.499 13.972 1.00 63.12 73 ARG A N 1
ATOM 564 C CA . ARG A 1 73 ? -23.604 10.835 14.396 1.00 63.12 73 ARG A CA 1
ATOM 565 C C . ARG A 1 73 ? -23.499 10.792 15.917 1.00 63.12 73 ARG A C 1
ATOM 567 O O . ARG A 1 73 ? -24.416 10.289 16.562 1.00 63.12 73 ARG A O 1
ATOM 574 N N . ALA A 1 74 ? -22.418 11.308 16.500 1.00 60.50 74 ALA A N 1
ATOM 575 C CA . ALA A 1 74 ? -22.334 11.479 17.948 1.00 60.50 74 ALA A CA 1
ATOM 576 C C . ALA A 1 74 ? -23.408 12.490 18.391 1.00 60.50 74 ALA A C 1
ATOM 578 O O . ALA A 1 74 ? -23.204 13.699 18.338 1.00 60.50 74 ALA A O 1
ATOM 579 N N . GLY A 1 75 ? -24.593 11.997 18.747 1.00 62.88 75 GLY A N 1
ATOM 580 C CA . GLY A 1 75 ? -25.643 12.799 19.354 1.00 62.88 75 GLY A CA 1
ATOM 581 C C . GLY A 1 75 ? -25.304 13.042 20.820 1.00 62.88 75 GLY A C 1
ATOM 582 O O . GLY A 1 75 ? -25.012 12.102 21.555 1.00 62.88 75 GLY A O 1
ATOM 583 N N . THR A 1 76 ? -25.359 14.296 21.255 1.00 59.69 76 THR A N 1
ATOM 584 C CA . THR A 1 76 ? -25.146 14.695 22.656 1.00 59.69 76 THR A CA 1
ATOM 585 C C . THR A 1 76 ? -26.237 14.179 23.598 1.00 59.69 76 THR A C 1
ATOM 587 O O . THR A 1 76 ? -25.984 13.999 24.784 1.00 59.69 76 THR A O 1
ATOM 590 N N . LEU A 1 77 ? -27.440 13.913 23.081 1.00 56.69 77 LEU A N 1
ATOM 591 C CA . LEU A 1 77 ? -28.636 13.728 23.906 1.00 56.69 77 LEU A CA 1
ATOM 592 C C . LEU A 1 77 ? -28.824 12.307 24.453 1.00 56.69 77 LEU A C 1
ATOM 594 O O . LEU A 1 77 ? -29.113 12.151 25.635 1.00 56.69 77 LEU A O 1
ATOM 598 N N . LEU A 1 78 ? -28.634 11.260 23.641 1.00 57.97 78 LEU A N 1
ATOM 599 C CA . LEU A 1 78 ? -29.078 9.916 24.039 1.00 57.97 78 LEU A CA 1
ATOM 600 C C . LEU A 1 78 ? -28.210 9.300 25.151 1.00 57.97 78 LEU A C 1
ATOM 602 O O . LEU A 1 78 ? -28.739 8.690 26.072 1.00 57.97 78 LEU A O 1
ATOM 606 N N . LYS A 1 79 ? -26.883 9.507 25.117 1.00 55.44 79 LYS A N 1
ATOM 607 C CA . LYS A 1 79 ? -25.969 8.992 26.158 1.00 55.44 79 LYS A CA 1
ATOM 608 C C . LYS A 1 79 ? -26.168 9.665 27.522 1.00 55.44 79 LYS A C 1
AT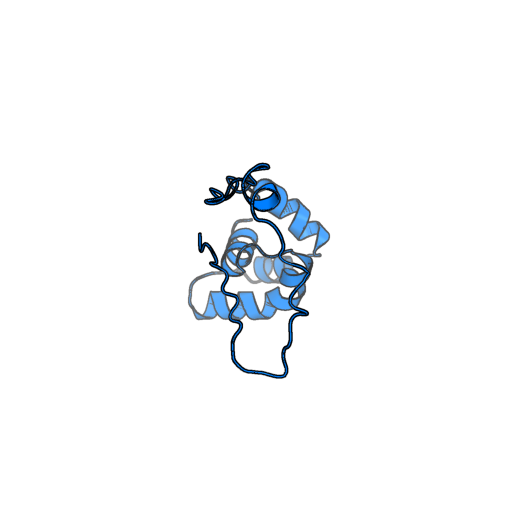OM 610 O O . LYS A 1 79 ? -25.938 9.020 28.534 1.00 55.44 79 LYS A O 1
ATOM 615 N N . GLN A 1 80 ? -26.586 10.934 27.558 1.00 57.62 80 GLN A N 1
ATOM 616 C CA . GLN A 1 80 ? -26.816 11.672 28.810 1.00 57.62 80 GLN A CA 1
ATOM 617 C C . GLN A 1 80 ? -28.207 11.422 29.412 1.00 57.62 80 GLN A C 1
ATOM 619 O O . GLN A 1 80 ? -28.410 11.661 30.598 1.00 57.62 80 GLN A O 1
ATOM 624 N N . GLN A 1 81 ? -29.161 10.948 28.605 1.00 62.78 81 GLN A N 1
ATOM 625 C CA . GLN A 1 81 ? -30.534 10.665 29.032 1.00 62.78 81 GLN A CA 1
ATOM 626 C C . GLN A 1 81 ? -30.747 9.230 29.524 1.00 62.78 81 GLN A C 1
ATOM 628 O O . GLN A 1 81 ? -31.790 8.951 30.108 1.00 62.78 81 GLN A O 1
ATOM 633 N N . ILE A 1 82 ? -29.787 8.324 29.310 1.00 67.44 82 ILE A N 1
ATOM 634 C CA . ILE A 1 82 ? -29.828 6.968 29.864 1.00 67.44 82 ILE A CA 1
ATOM 635 C C . ILE A 1 82 ? -29.212 7.035 31.268 1.00 67.44 82 ILE A C 1
ATOM 637 O O . ILE A 1 82 ? -27.999 7.221 31.387 1.00 67.44 82 ILE A O 1
ATOM 641 N N . PRO A 1 83 ? -30.005 6.906 32.348 1.00 58.44 83 PRO A N 1
ATOM 642 C CA . PRO A 1 83 ? -29.455 6.916 33.691 1.00 58.44 83 PRO A CA 1
ATOM 643 C C . PRO A 1 83 ? -28.575 5.677 33.862 1.00 58.44 83 PRO A C 1
ATOM 645 O O . PRO A 1 83 ? -29.069 4.549 33.806 1.00 58.44 83 PRO A O 1
ATOM 648 N N . ILE A 1 84 ? -27.278 5.880 34.099 1.00 62.81 84 ILE A N 1
ATOM 649 C CA . ILE A 1 84 ? -26.391 4.807 34.552 1.00 62.81 84 ILE A CA 1
ATOM 650 C C . ILE A 1 84 ? -26.876 4.426 35.955 1.00 62.81 84 ILE A C 1
ATOM 652 O O . ILE A 1 84 ? -26.672 5.164 36.918 1.00 62.81 84 ILE A O 1
ATOM 656 N N . ARG A 1 85 ? -27.591 3.302 36.074 1.00 58.88 85 ARG A N 1
ATOM 657 C CA . ARG A 1 85 ? -28.042 2.774 37.366 1.00 58.88 85 ARG A CA 1
ATOM 658 C C . ARG A 1 85 ? -26.830 2.213 38.110 1.00 58.88 85 ARG A C 1
ATOM 660 O O . ARG A 1 85 ? -26.492 1.050 37.961 1.00 58.88 85 ARG A O 1
ATOM 667 N N . THR A 1 86 ? -26.184 3.046 38.915 1.00 62.66 86 THR A N 1
ATOM 668 C CA . THR A 1 86 ? -24.988 2.700 39.704 1.00 62.66 86 THR A CA 1
ATOM 669 C C . THR A 1 86 ? -25.287 1.916 40.990 1.00 62.66 86 THR A C 1
ATOM 671 O O . THR A 1 86 ? -24.359 1.476 41.660 1.00 62.66 86 THR A O 1
ATOM 674 N N . PHE A 1 87 ? -26.565 1.727 41.351 1.00 53.31 87 PHE A N 1
ATOM 675 C CA . PHE A 1 87 ? -26.975 1.132 42.635 1.00 53.31 87 PHE A CA 1
ATOM 676 C C . PHE A 1 87 ? -27.088 -0.398 42.656 1.00 53.31 87 PHE A C 1
ATOM 678 O O . PHE A 1 87 ? -27.184 -0.974 43.736 1.00 53.31 87 PHE A O 1
ATOM 685 N N . GLN A 1 88 ? -27.055 -1.070 41.504 1.00 57.19 88 GLN A N 1
ATOM 686 C CA . GLN A 1 88 ? -26.720 -2.492 41.468 1.00 57.19 88 GLN A CA 1
ATOM 687 C C . GLN A 1 88 ? -25.274 -2.574 41.011 1.00 57.19 88 GLN A C 1
ATOM 689 O O . GLN A 1 88 ? -24.965 -2.331 39.848 1.00 57.19 88 GLN A O 1
ATOM 694 N N . GLN A 1 89 ? -24.388 -2.824 41.971 1.00 58.94 89 GLN A N 1
ATOM 695 C CA . GLN A 1 89 ? -22.981 -3.085 41.720 1.00 58.94 89 GLN A CA 1
ATOM 696 C C . GLN A 1 89 ? -22.916 -4.175 40.645 1.00 58.94 89 GLN A C 1
ATOM 698 O O . GLN A 1 89 ? -23.475 -5.253 40.842 1.00 58.94 89 GLN A O 1
ATOM 703 N N . TRP A 1 90 ? -22.335 -3.846 39.489 1.00 59.75 90 TRP A N 1
ATOM 704 C CA . TRP A 1 90 ? -22.125 -4.775 38.384 1.00 59.75 90 TRP A CA 1
ATOM 705 C C . TRP A 1 90 ? -21.459 -6.033 38.941 1.00 59.75 90 TRP A C 1
ATOM 707 O O . TRP A 1 90 ? -20.299 -6.006 39.352 1.00 59.75 90 TRP A O 1
ATOM 717 N N . ASN A 1 91 ? -22.246 -7.098 39.072 1.00 59.38 91 ASN A N 1
ATOM 718 C CA . ASN A 1 91 ? -21.810 -8.319 39.717 1.00 59.38 91 ASN A CA 1
ATOM 719 C C . ASN A 1 91 ? -21.532 -9.365 38.640 1.00 59.38 91 ASN A C 1
ATOM 721 O O . ASN A 1 91 ? -22.414 -10.133 38.269 1.00 59.38 91 ASN A O 1
ATOM 725 N N . GLU A 1 92 ? -20.288 -9.407 38.165 1.00 61.41 92 GLU A N 1
ATOM 726 C CA . GLU A 1 92 ? -19.809 -10.389 37.175 1.00 61.41 92 GLU A CA 1
ATOM 727 C C . GLU A 1 92 ? -19.810 -11.830 37.707 1.00 61.41 92 GLU A C 1
ATOM 729 O O . GLU A 1 92 ? -19.574 -12.771 36.955 1.00 61.41 92 GLU A O 1
ATOM 734 N N . THR A 1 93 ? -20.077 -12.023 39.003 1.00 64.31 93 THR A N 1
ATOM 735 C CA . THR A 1 93 ? -20.058 -13.344 39.645 1.00 64.31 93 THR A CA 1
ATOM 736 C C . THR A 1 93 ? -21.410 -14.059 39.622 1.00 64.31 93 THR A C 1
ATOM 738 O O . THR A 1 93 ? -21.468 -15.234 39.985 1.00 64.31 93 THR A O 1
ATOM 741 N N . GLN A 1 94 ? -22.495 -13.402 39.183 1.00 63.25 94 GLN A N 1
ATOM 742 C CA . GLN A 1 94 ? -23.811 -14.032 39.029 1.00 63.25 94 GLN A CA 1
ATOM 743 C C . GLN A 1 94 ? -24.387 -13.814 37.618 1.00 63.25 94 GLN A C 1
ATOM 745 O O . GLN A 1 94 ? -24.379 -12.686 37.124 1.00 63.25 94 GLN A O 1
ATOM 750 N N . PRO A 1 95 ? -24.926 -14.859 36.959 1.00 63.78 95 PRO A N 1
ATOM 751 C CA . PRO A 1 95 ? -25.609 -14.710 35.675 1.00 63.78 95 PRO A CA 1
ATOM 752 C C . PRO A 1 95 ? -26.804 -13.752 35.793 1.00 63.78 95 PRO A C 1
ATOM 754 O O . PRO A 1 95 ? -27.636 -13.916 36.683 1.00 63.78 95 PRO A O 1
ATOM 757 N N . GLY A 1 96 ? -26.917 -12.773 34.890 1.00 68.62 96 GLY A N 1
ATOM 758 C CA . GLY A 1 96 ? -28.045 -11.827 34.897 1.00 68.62 96 GLY A CA 1
ATOM 759 C C . GLY A 1 96 ? -27.834 -10.521 34.128 1.00 68.62 96 GLY A C 1
ATOM 760 O O . GLY A 1 96 ? -28.807 -9.828 33.840 1.00 68.62 96 GLY A O 1
ATOM 761 N N . PHE A 1 97 ? -26.594 -10.200 33.753 1.00 62.09 97 PHE A N 1
ATOM 762 C CA . PHE A 1 97 ? -26.252 -8.997 32.990 1.00 62.09 97 PHE A CA 1
ATOM 763 C C . PHE A 1 97 ? -25.687 -9.376 31.614 1.00 62.09 97 PHE A C 1
ATOM 765 O O . PHE A 1 97 ? -24.856 -10.276 31.511 1.00 62.09 97 PHE A O 1
ATOM 772 N N . VAL A 1 98 ? -26.151 -8.703 30.556 1.00 69.38 98 VAL A N 1
ATOM 773 C CA . VAL A 1 98 ? -25.651 -8.850 29.179 1.00 69.38 98 VAL A CA 1
ATOM 774 C C . VAL A 1 98 ? -25.482 -7.457 28.587 1.00 69.38 98 VAL A C 1
ATOM 776 O O . VAL A 1 98 ? -26.434 -6.678 28.555 1.00 69.38 98 VAL A O 1
ATOM 779 N N . GLU A 1 99 ? -24.281 -7.155 28.106 1.00 72.38 99 GLU A N 1
ATOM 780 C CA . GLU A 1 99 ? -23.999 -5.976 27.289 1.00 72.38 99 GLU A CA 1
ATOM 781 C C . GLU A 1 99 ? -23.825 -6.412 25.830 1.00 72.38 99 GLU A C 1
ATOM 783 O O . GLU A 1 99 ? -23.198 -7.434 25.550 1.00 72.38 99 GLU A O 1
ATOM 788 N N . ALA A 1 100 ? -24.403 -5.656 24.898 1.00 75.00 100 ALA A N 1
ATOM 789 C CA . ALA A 1 100 ? -24.276 -5.891 23.466 1.00 75.00 100 ALA A CA 1
ATOM 790 C C . ALA A 1 100 ? -24.036 -4.557 22.750 1.00 75.00 100 ALA A C 1
ATOM 792 O O . ALA A 1 100 ? -24.725 -3.576 23.027 1.00 75.00 100 ALA A O 1
ATOM 793 N N . ASP A 1 101 ? -23.088 -4.540 21.814 1.00 74.94 101 ASP A N 1
ATOM 794 C CA . ASP A 1 101 ? -22.781 -3.393 20.954 1.00 74.94 101 ASP A CA 1
ATOM 795 C C . ASP A 1 101 ? -22.937 -3.782 19.473 1.00 74.94 101 ASP A C 1
ATOM 797 O O . ASP A 1 101 ? -22.797 -4.954 19.111 1.00 74.94 101 ASP A O 1
ATOM 801 N N . LEU A 1 102 ? -23.247 -2.809 18.611 1.00 75.62 102 LEU A N 1
ATOM 802 C CA . LEU A 1 102 ? -23.424 -3.013 17.170 1.00 75.62 102 LEU A CA 1
ATOM 803 C C . LEU A 1 102 ? -22.306 -2.318 16.393 1.00 75.62 102 LEU A C 1
ATOM 805 O O . LEU A 1 102 ? -22.107 -1.110 16.504 1.00 75.62 102 LEU A O 1
ATOM 809 N N . VAL A 1 103 ? -21.629 -3.069 15.526 1.00 72.19 103 VAL A N 1
ATOM 810 C CA . VAL A 1 103 ? -20.584 -2.532 14.649 1.00 72.19 103 VAL A CA 1
ATOM 811 C C . VAL A 1 103 ? -21.165 -2.253 13.269 1.00 72.19 103 VAL A C 1
ATOM 813 O O . VAL A 1 103 ? -21.703 -3.140 12.608 1.00 72.19 103 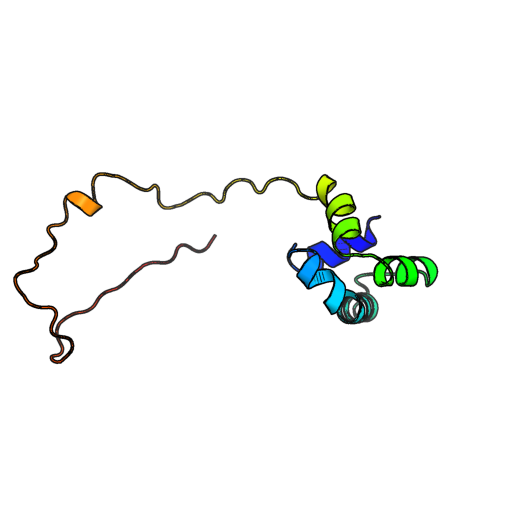VAL A O 1
ATOM 816 N N . ALA A 1 104 ? -21.038 -1.010 12.811 1.00 70.06 104 ALA A N 1
ATOM 817 C CA . ALA A 1 104 ? -21.338 -0.666 11.429 1.00 70.06 104 ALA A CA 1
ATOM 818 C C . ALA A 1 104 ? -20.162 -1.067 10.526 1.00 70.06 104 ALA A C 1
ATOM 820 O O . ALA A 1 104 ? -19.038 -0.603 10.719 1.00 70.06 104 ALA A O 1
ATOM 821 N N . HIS A 1 105 ? -20.434 -1.897 9.521 1.00 58.81 105 HIS A N 1
ATOM 822 C CA . HIS A 1 105 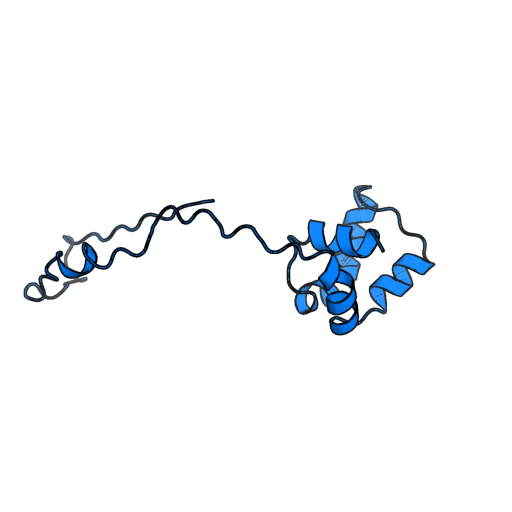? -19.485 -2.216 8.456 1.00 58.81 105 HIS A CA 1
ATOM 823 C C . HIS A 1 105 ? -19.795 -1.349 7.228 1.00 58.81 105 HIS A C 1
ATOM 825 O O . HIS A 1 105 ? -20.935 -1.323 6.766 1.00 58.81 105 HIS A O 1
ATOM 831 N N . SER A 1 106 ? -18.791 -0.618 6.737 1.00 59.38 106 SER A N 1
ATOM 832 C CA . SER A 1 106 ? -18.849 0.254 5.552 1.00 59.38 106 SER A CA 1
ATOM 833 C C . SER A 1 106 ? -18.082 -0.331 4.378 1.00 59.38 106 SER A C 1
ATOM 835 O O . SER A 1 106 ? -16.948 -0.796 4.647 1.00 59.38 106 SER A O 1
#

Foldseek 3Di:
DVVLVLLCVVVVVDQLVVCLVCVVVSVVVCVVVVVDDDDPVRVVVSNPDDSVRSCVVCVVVCDPPPPPPPPDDPDPPPVVPPDPPPPPPPDPPDPDDDDDDDDDDD

Sequence (106 aa):
MDALVQAWNANNRKCTKCLIPYLPTLLDSLERHGHLHLTDACRTHLLSMSSATADRLLRASRTPRLHGISTTRAGTLLKQQIPIRTFQQWNETQPGFVEADLVAHS

pLDDT: mean 79.48, std 14.8, range [53.31, 95.5]

Radius of gyration: 23.89 Å; chains: 1; bounding box: 47×29×59 Å